Protein AF-A0A401TD55-F1 (afdb_monomer_lite)

InterPro domains:
  IPR039041 Nav/unc-53 family [PTHR12784] (1-123)
  IPR057568 CortBP2/NAV1-like, AAA+ ATPase lid domain [PF25408] (43-123)

Foldseek 3Di:
DDDPPPPPPPPPPDPPDDDDDDQCVDPPNLCVQLVLLVVVQVVVCVVVVHDDPLLVVLSVVLSVVLVVLLVLLVVQAPNVLRDHSVLVSPQDSDNVSNVVSVVCCCPPPSVVSSVVSNVVSVD

Structure (mmCIF, N/CA/C/O backbone):
data_AF-A0A401TD55-F1
#
_entry.id   AF-A0A401TD55-F1
#
loop_
_atom_site.group_PDB
_atom_site.id
_atom_site.type_symbol
_atom_site.label_atom_id
_atom_site.label_alt_id
_atom_site.label_comp_id
_atom_site.label_asym_id
_atom_site.label_entity_id
_atom_site.label_seq_id
_atom_site.pdbx_PDB_ins_code
_atom_site.Cartn_x
_atom_site.Cartn_y
_atom_site.Cartn_z
_atom_site.occupancy
_atom_site.B_iso_or_equiv
_atom_site.auth_seq_id
_atom_site.auth_comp_id
_atom_site.auth_asym_id
_atom_site.auth_atom_id
_atom_site.pdbx_PDB_model_num
ATOM 1 N N . MET A 1 1 ? 26.236 16.321 9.355 1.00 30.39 1 MET A N 1
ATOM 2 C CA . MET A 1 1 ? 25.741 15.004 8.910 1.00 30.39 1 MET A CA 1
ATOM 3 C C . MET A 1 1 ? 24.360 15.203 8.294 1.00 30.39 1 MET A C 1
ATOM 5 O O . MET A 1 1 ? 23.471 15.672 8.986 1.00 30.39 1 MET A O 1
ATOM 9 N N . ASN A 1 2 ? 24.257 14.926 6.992 1.00 34.53 2 ASN A N 1
ATOM 10 C CA . ASN A 1 2 ? 23.065 14.664 6.170 1.00 34.53 2 ASN A CA 1
ATOM 11 C C . ASN A 1 2 ? 21.941 15.714 6.086 1.00 34.53 2 ASN A C 1
ATOM 13 O O . ASN A 1 2 ? 20.885 15.569 6.690 1.00 34.53 2 ASN A O 1
ATOM 17 N N . GLN A 1 3 ? 22.106 16.666 5.165 1.00 34.28 3 GLN A N 1
ATOM 18 C CA . GLN A 1 3 ? 20.997 17.117 4.322 1.00 34.28 3 GLN A CA 1
ATOM 19 C C . GLN A 1 3 ? 21.281 16.653 2.890 1.00 34.28 3 GLN A C 1
ATOM 21 O O . GLN A 1 3 ? 21.876 17.373 2.096 1.00 34.28 3 GLN A O 1
ATOM 26 N N . ALA A 1 4 ? 20.876 15.426 2.563 1.00 39.19 4 ALA A N 1
ATOM 27 C CA . ALA A 1 4 ? 20.678 15.046 1.170 1.00 39.19 4 ALA A CA 1
ATOM 28 C C . ALA A 1 4 ? 19.344 15.663 0.726 1.00 39.19 4 ALA A C 1
ATOM 30 O O . ALA A 1 4 ? 18.318 14.990 0.661 1.00 39.19 4 ALA A O 1
ATOM 31 N N . VAL A 1 5 ? 19.345 16.982 0.517 1.00 46.31 5 VAL A N 1
ATOM 32 C CA . VAL A 1 5 ? 18.311 17.632 -0.287 1.00 46.31 5 VAL A CA 1
ATOM 33 C C . VAL A 1 5 ? 18.516 17.066 -1.680 1.00 46.31 5 VAL A C 1
ATOM 35 O O . VAL A 1 5 ? 19.568 17.284 -2.277 1.00 46.31 5 VAL A O 1
ATOM 38 N N . SER A 1 6 ? 17.562 16.268 -2.155 1.00 45.97 6 SER A N 1
ATOM 39 C CA . SER A 1 6 ? 17.513 15.808 -3.538 1.00 45.97 6 SER A CA 1
ATOM 40 C C . SER A 1 6 ? 17.649 17.038 -4.428 1.00 45.97 6 SER A C 1
ATOM 42 O O . SER A 1 6 ? 16.729 17.854 -4.503 1.00 45.97 6 SER A O 1
ATOM 44 N N . SER A 1 7 ? 18.825 17.215 -5.023 1.00 45.44 7 SER A N 1
ATOM 45 C CA . SER A 1 7 ? 19.118 18.310 -5.932 1.00 45.44 7 SER A CA 1
ATOM 46 C C . SER A 1 7 ? 18.198 18.154 -7.133 1.00 45.44 7 SER A C 1
ATOM 48 O O . SER A 1 7 ? 18.464 17.352 -8.027 1.00 45.44 7 SER A O 1
ATOM 50 N N . SER A 1 8 ? 17.085 18.887 -7.134 1.00 48.94 8 SER A N 1
ATOM 51 C CA . SER A 1 8 ? 16.341 19.173 -8.352 1.00 48.94 8 SER A CA 1
ATOM 52 C C . SER A 1 8 ? 17.356 19.711 -9.352 1.00 48.94 8 SER A C 1
ATOM 54 O O . SER A 1 8 ? 18.019 20.705 -9.050 1.00 48.94 8 SER A O 1
ATOM 56 N N . ALA A 1 9 ? 17.538 19.034 -10.489 1.00 52.09 9 ALA A N 1
ATOM 57 C CA . ALA A 1 9 ? 18.360 19.554 -11.572 1.00 52.09 9 ALA A CA 1
ATOM 58 C C . ALA A 1 9 ? 17.944 21.014 -11.802 1.00 52.09 9 ALA A C 1
ATOM 60 O O . ALA A 1 9 ? 16.756 21.279 -11.982 1.00 52.09 9 ALA A O 1
ATOM 61 N N . ASN A 1 10 ? 18.894 21.944 -11.660 1.00 49.72 10 ASN A N 1
ATOM 62 C CA . ASN A 1 10 ? 18.666 23.386 -11.721 1.00 49.72 10 ASN A CA 1
ATOM 63 C C . ASN A 1 10 ? 17.999 23.761 -13.052 1.00 49.72 10 ASN A C 1
ATOM 65 O O . ASN A 1 10 ? 18.665 24.035 -14.044 1.00 49.72 10 ASN A O 1
ATOM 69 N N . LEU A 1 11 ? 16.670 23.772 -13.062 1.00 55.31 11 LEU A N 1
ATOM 70 C CA . LEU A 1 11 ? 15.829 24.396 -14.073 1.00 55.31 11 LEU A CA 1
ATOM 71 C C . LEU A 1 11 ? 15.363 25.728 -13.479 1.00 55.31 11 LEU A C 1
ATOM 73 O O . LEU A 1 11 ? 14.184 25.920 -13.176 1.00 55.31 11 LEU A O 1
ATOM 77 N N . GLU A 1 12 ? 16.318 26.632 -13.244 1.00 52.22 12 GLU A N 1
ATOM 78 C CA . GLU A 1 12 ? 16.054 28.027 -12.878 1.00 52.22 12 GLU A CA 1
ATOM 79 C C . GLU A 1 12 ? 15.459 28.760 -14.090 1.00 52.22 12 GLU A C 1
ATOM 81 O O . GLU A 1 12 ? 16.130 29.519 -14.780 1.00 52.22 12 GLU A O 1
ATOM 86 N N . LEU A 1 13 ? 14.186 28.500 -14.390 1.00 58.22 13 LEU A N 1
ATOM 87 C CA . LEU A 1 13 ? 13.445 29.216 -15.435 1.00 58.22 13 LEU A CA 1
ATOM 88 C C . LEU A 1 13 ? 12.627 30.397 -14.884 1.00 58.22 13 LEU A C 1
ATOM 90 O O . LEU A 1 13 ? 12.091 31.174 -15.666 1.00 58.22 13 LEU A O 1
ATOM 94 N N . HIS A 1 14 ? 12.560 30.594 -13.560 1.00 60.28 14 HIS A N 1
ATOM 95 C CA . HIS A 1 14 ? 12.022 31.816 -12.949 1.00 60.28 14 HIS A CA 1
ATOM 96 C C . HIS A 1 14 ? 12.347 31.874 -11.448 1.00 60.28 14 HIS A C 1
ATOM 98 O O . HIS A 1 14 ? 12.176 30.879 -10.748 1.00 60.28 14 HIS A O 1
ATOM 104 N N . HIS A 1 15 ? 12.709 33.046 -10.912 1.00 65.12 15 HIS A N 1
ATOM 105 C CA . HIS A 1 15 ? 13.088 33.238 -9.493 1.00 65.12 15 HIS A CA 1
ATOM 106 C C . HIS A 1 15 ? 11.983 32.876 -8.471 1.00 65.12 15 HIS A C 1
ATOM 108 O O . HIS A 1 15 ? 12.249 32.761 -7.278 1.00 65.12 15 HIS A O 1
ATOM 114 N N . ASN A 1 16 ? 10.749 32.660 -8.945 1.00 78.19 16 ASN A N 1
ATOM 115 C CA . ASN A 1 16 ? 9.576 32.302 -8.141 1.00 78.19 16 ASN A CA 1
ATOM 116 C C . ASN A 1 16 ? 9.087 30.864 -8.368 1.00 78.19 16 ASN A C 1
ATOM 118 O O . ASN A 1 16 ? 8.058 30.482 -7.812 1.00 78.19 16 ASN A O 1
ATOM 122 N N . PHE A 1 17 ? 9.773 30.072 -9.194 1.00 75.31 17 PHE A N 1
ATOM 123 C CA . PHE A 1 17 ? 9.359 28.705 -9.485 1.00 75.31 17 PHE A CA 1
ATOM 124 C C . PHE A 1 17 ? 10.316 27.708 -8.835 1.00 75.31 17 PHE A C 1
ATOM 126 O O . PHE A 1 17 ? 11.522 27.752 -9.065 1.00 75.31 17 PHE A O 1
ATOM 133 N N . ARG A 1 18 ? 9.776 26.788 -8.027 1.00 78.31 18 ARG A N 1
ATOM 134 C CA . ARG A 1 18 ? 10.535 25.673 -7.449 1.00 78.31 18 ARG A CA 1
ATOM 135 C C . ARG A 1 18 ? 9.916 24.355 -7.881 1.00 78.31 18 ARG A C 1
ATOM 137 O O . ARG A 1 18 ? 8.759 24.080 -7.576 1.00 78.31 18 ARG A O 1
ATOM 144 N N . TRP A 1 19 ? 10.713 23.533 -8.549 1.00 77.62 19 TRP A N 1
ATOM 145 C CA . TRP A 1 19 ? 10.374 22.143 -8.815 1.00 77.62 19 TRP A CA 1
ATOM 146 C C . TRP A 1 19 ? 10.664 21.303 -7.574 1.00 77.62 19 TRP A C 1
ATOM 148 O O . TRP A 1 19 ? 11.764 21.355 -7.027 1.00 77.62 19 TRP A O 1
ATOM 158 N N . VAL A 1 20 ? 9.686 20.508 -7.145 1.00 80.31 20 VAL A N 1
ATOM 159 C CA . VAL A 1 20 ? 9.878 19.494 -6.105 1.00 80.31 20 VAL A CA 1
ATOM 160 C C . VAL A 1 20 ? 9.707 18.134 -6.759 1.00 80.31 20 VAL A C 1
ATOM 162 O O . VAL A 1 20 ? 8.611 17.779 -7.188 1.00 80.31 20 VAL A O 1
ATOM 165 N N . LEU A 1 21 ? 10.803 17.386 -6.860 1.00 80.12 21 LEU A N 1
ATOM 166 C CA . LEU A 1 21 ? 10.765 16.016 -7.350 1.00 80.12 21 LEU A CA 1
ATOM 167 C C . LEU A 1 21 ? 10.298 15.091 -6.221 1.00 80.12 21 LEU A C 1
ATOM 169 O O . LEU A 1 21 ? 10.947 14.991 -5.183 1.00 80.12 21 LEU A O 1
ATOM 173 N N . CYS A 1 22 ? 9.190 14.393 -6.447 1.00 81.12 22 CYS A N 1
ATOM 174 C CA . CYS A 1 22 ? 8.642 13.399 -5.530 1.00 81.12 22 CYS A CA 1
ATOM 175 C C . CYS A 1 22 ? 8.922 11.996 -6.079 1.00 81.12 22 CYS A C 1
ATOM 177 O O . CYS A 1 22 ? 8.029 11.359 -6.632 1.00 81.12 22 CYS A O 1
ATOM 179 N N . ALA A 1 23 ? 10.167 11.531 -5.971 1.00 78.25 23 ALA A N 1
ATOM 180 C CA . ALA A 1 23 ? 10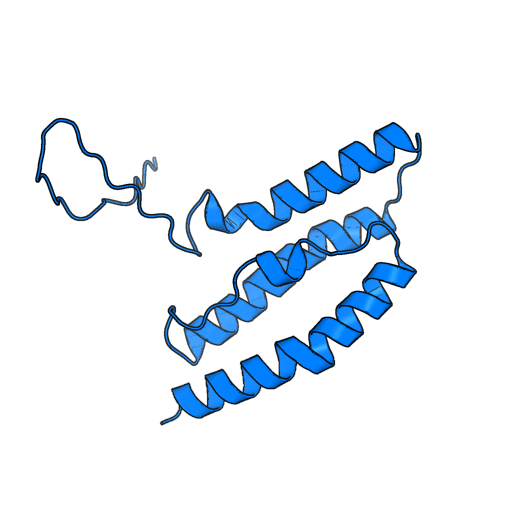.526 10.193 -6.428 1.00 78.25 23 ALA A CA 1
ATOM 181 C C . ALA A 1 23 ? 9.950 9.113 -5.495 1.00 78.25 23 ALA A C 1
ATOM 183 O O . ALA A 1 23 ? 9.866 9.300 -4.280 1.00 78.25 23 ALA A O 1
ATOM 184 N N . ASN A 1 24 ? 9.591 7.954 -6.052 1.00 75.06 24 ASN A N 1
ATOM 185 C CA . ASN A 1 24 ? 8.934 6.868 -5.308 1.00 75.06 24 ASN A CA 1
ATOM 186 C C . ASN A 1 24 ? 9.767 6.359 -4.116 1.00 75.06 24 ASN A C 1
ATOM 188 O O . ASN A 1 24 ? 9.218 5.968 -3.085 1.00 75.06 24 ASN A O 1
ATOM 192 N N . HIS A 1 25 ? 11.094 6.420 -4.233 1.00 75.94 25 HIS A N 1
ATOM 193 C CA . HIS A 1 25 ? 12.045 5.961 -3.223 1.00 75.94 25 HIS A CA 1
ATOM 194 C C . HIS A 1 25 ? 12.489 7.056 -2.236 1.00 75.94 25 HIS A C 1
ATOM 196 O O . HIS A 1 25 ? 13.284 6.769 -1.335 1.00 75.94 25 HIS A O 1
ATOM 202 N N . THR A 1 26 ? 11.994 8.292 -2.359 1.00 81.56 26 THR A N 1
ATOM 203 C CA . THR A 1 26 ? 12.335 9.394 -1.447 1.00 81.56 26 THR A CA 1
ATOM 204 C C . THR A 1 26 ? 11.162 9.755 -0.544 1.00 81.56 26 THR A C 1
ATOM 206 O O . THR A 1 26 ? 9.992 9.588 -0.894 1.00 81.56 26 THR A O 1
ATOM 209 N N . GLU A 1 27 ? 11.452 10.273 0.650 1.00 84.12 27 GLU A N 1
ATOM 210 C CA . GLU A 1 27 ? 10.415 10.953 1.425 1.00 84.12 27 GLU A CA 1
ATOM 211 C C . GLU A 1 27 ? 9.942 12.210 0.663 1.00 84.12 27 GLU A C 1
ATOM 213 O O . GLU A 1 27 ? 10.743 12.841 -0.028 1.00 84.12 27 GLU A O 1
ATOM 218 N N . PRO A 1 28 ? 8.650 12.573 0.750 1.00 83.56 28 PRO A N 1
ATOM 219 C CA . PRO A 1 28 ? 7.626 11.947 1.584 1.00 83.56 28 PRO A CA 1
ATOM 220 C C . PRO A 1 28 ? 6.956 10.709 0.956 1.00 83.56 28 PRO A C 1
ATOM 222 O O . PRO A 1 28 ? 6.180 10.040 1.636 1.00 83.56 28 PRO A O 1
ATOM 225 N N . VAL A 1 29 ? 7.205 10.397 -0.319 1.00 83.56 29 VAL A N 1
ATOM 226 C CA . VAL A 1 29 ? 6.460 9.357 -1.057 1.00 83.56 29 VAL A CA 1
ATOM 227 C C . VAL A 1 29 ? 6.691 7.970 -0.461 1.00 83.56 29 VAL A C 1
ATOM 229 O O . VAL A 1 29 ? 5.727 7.250 -0.191 1.00 83.56 29 VAL A O 1
ATOM 232 N N . LYS A 1 30 ? 7.946 7.631 -0.150 1.00 84.56 30 LYS A N 1
ATOM 233 C CA . LYS A 1 30 ? 8.331 6.325 0.408 1.00 84.56 30 LYS A CA 1
ATOM 234 C C . LYS A 1 30 ? 7.563 5.954 1.683 1.00 84.56 30 LYS A C 1
ATOM 236 O O . LYS A 1 30 ? 7.180 4.797 1.859 1.00 84.56 30 LYS A O 1
ATOM 241 N N . GLY A 1 31 ? 7.330 6.917 2.575 1.00 91.44 31 GLY A N 1
ATOM 242 C CA . GLY A 1 31 ? 6.621 6.709 3.839 1.00 91.44 31 GLY A CA 1
ATOM 243 C C . GLY A 1 31 ? 5.110 6.955 3.776 1.00 91.44 31 GLY A C 1
ATOM 244 O O . GLY A 1 31 ? 4.421 6.753 4.780 1.00 91.44 31 GLY A O 1
ATOM 245 N N . PHE A 1 32 ? 4.573 7.396 2.632 1.00 94.50 32 PHE A N 1
ATOM 246 C CA . PHE A 1 32 ? 3.178 7.825 2.507 1.00 94.50 32 PHE A CA 1
ATOM 247 C C . PHE A 1 32 ? 2.182 6.731 2.903 1.00 94.50 32 PHE A C 1
ATOM 249 O O . PHE A 1 32 ? 1.336 6.968 3.765 1.00 94.50 32 PHE A O 1
ATOM 256 N N . LEU A 1 33 ? 2.309 5.531 2.327 1.00 96.31 33 LEU A N 1
ATOM 257 C CA . LEU A 1 33 ? 1.362 4.435 2.555 1.00 96.31 33 LEU A CA 1
ATOM 258 C C . LEU A 1 33 ? 1.289 4.040 4.037 1.00 96.31 33 LEU A C 1
ATOM 260 O O . LEU A 1 33 ? 0.201 3.912 4.594 1.00 96.31 33 LEU A O 1
ATOM 264 N N . GLY A 1 34 ? 2.444 3.925 4.697 1.00 96.56 34 GLY A N 1
ATOM 265 C CA . GLY A 1 34 ? 2.505 3.610 6.124 1.00 96.56 34 GLY A CA 1
ATOM 266 C C . GLY A 1 34 ? 1.874 4.693 6.997 1.00 96.56 34 GLY A C 1
ATOM 267 O O . GLY A 1 34 ? 1.116 4.376 7.912 1.00 96.56 34 GLY A O 1
ATOM 268 N N . ARG A 1 35 ? 2.128 5.978 6.706 1.00 97.12 35 ARG A N 1
ATOM 269 C CA . ARG A 1 35 ? 1.494 7.087 7.442 1.00 97.12 35 ARG A CA 1
ATOM 270 C C . ARG A 1 35 ? -0.017 7.119 7.234 1.00 97.12 35 ARG A C 1
ATOM 272 O O . ARG A 1 35 ? -0.747 7.308 8.202 1.00 97.12 35 ARG A O 1
ATOM 279 N N . TYR A 1 36 ? -0.477 6.910 6.001 1.00 97.75 36 TYR A N 1
ATOM 280 C CA . TYR A 1 36 ? -1.899 6.884 5.672 1.00 97.75 36 TYR A CA 1
ATOM 281 C C . TYR A 1 36 ? -2.630 5.766 6.426 1.00 97.75 36 TYR A C 1
ATOM 283 O O . TYR A 1 36 ? -3.598 6.036 7.133 1.00 97.75 36 TYR A O 1
ATOM 291 N N . LEU A 1 37 ? -2.140 4.526 6.333 1.00 98.06 37 LEU A N 1
ATOM 292 C CA . LEU A 1 37 ? -2.798 3.376 6.954 1.00 98.06 37 LEU A CA 1
ATOM 293 C C . LEU A 1 37 ? -2.770 3.444 8.487 1.00 98.06 37 LEU A C 1
ATOM 295 O O . LEU A 1 37 ? -3.781 3.156 9.123 1.00 98.06 37 LEU A O 1
ATOM 299 N N . ARG A 1 38 ? -1.659 3.894 9.089 1.00 97.38 38 ARG A N 1
ATOM 300 C CA . ARG A 1 38 ? -1.584 4.108 10.545 1.00 97.38 38 ARG A CA 1
ATOM 301 C C . ARG A 1 38 ? -2.537 5.194 11.020 1.00 97.38 38 ARG A C 1
ATOM 303 O O . ARG A 1 38 ? -3.199 5.002 12.031 1.00 97.38 38 ARG A O 1
ATOM 310 N N . ARG A 1 39 ? -2.638 6.311 10.292 1.00 97.81 39 ARG A N 1
ATOM 311 C CA . ARG A 1 39 ? -3.612 7.364 10.605 1.00 97.81 39 ARG A CA 1
ATOM 312 C C . ARG A 1 39 ? -5.040 6.813 10.566 1.00 97.81 39 ARG A C 1
ATOM 314 O O . ARG A 1 39 ? -5.769 6.991 11.532 1.00 97.81 39 ARG A O 1
ATOM 321 N N . LYS A 1 40 ? -5.393 6.090 9.498 1.00 97.12 40 LYS A N 1
ATOM 322 C CA . LYS A 1 40 ? -6.714 5.467 9.320 1.00 97.12 40 LYS A CA 1
ATOM 323 C C . LYS A 1 40 ? -7.046 4.485 10.455 1.00 97.12 40 LYS A C 1
ATOM 325 O O . LYS A 1 40 ? -8.172 4.470 10.947 1.00 97.12 40 LYS A O 1
ATOM 330 N N . LEU A 1 41 ? -6.061 3.685 10.884 1.00 97.25 41 LEU A N 1
ATOM 331 C CA . LEU A 1 41 ? -6.189 2.784 12.033 1.00 97.25 41 LEU A CA 1
ATOM 332 C C . LEU A 1 41 ? -6.475 3.571 13.316 1.00 97.25 41 LEU A C 1
ATOM 334 O O . LEU A 1 41 ? -7.471 3.291 13.970 1.00 97.25 41 LEU A O 1
ATOM 338 N N . ILE A 1 42 ? -5.653 4.575 13.637 1.00 96.75 42 ILE A N 1
ATOM 339 C CA . ILE A 1 42 ? -5.801 5.388 14.855 1.00 96.75 42 ILE A CA 1
ATOM 340 C C . ILE A 1 42 ? -7.174 6.068 14.905 1.00 96.75 42 ILE A C 1
ATOM 342 O O . ILE A 1 42 ? -7.838 6.002 15.935 1.00 96.75 42 ILE A O 1
ATOM 346 N N . GLU A 1 43 ? -7.614 6.684 13.804 1.00 96.62 43 GLU A N 1
ATOM 347 C CA . GLU A 1 43 ? -8.940 7.315 13.706 1.00 96.62 43 GLU A CA 1
ATOM 348 C C . GLU A 1 43 ? -10.051 6.298 14.030 1.00 96.62 43 GLU A C 1
ATOM 350 O O . GLU A 1 43 ? -10.926 6.562 14.848 1.00 96.62 43 GLU A O 1
ATOM 355 N N . THR A 1 44 ? -9.949 5.079 13.497 1.00 95.00 44 THR A N 1
ATOM 356 C CA . THR A 1 44 ? -10.945 4.022 13.734 1.00 95.00 44 THR A CA 1
ATOM 357 C C . THR A 1 44 ? -10.895 3.443 15.148 1.00 95.00 44 THR A C 1
ATOM 359 O O . THR A 1 44 ? -11.937 3.111 15.712 1.00 95.00 44 THR A O 1
ATOM 362 N N . GLU A 1 45 ? -9.707 3.294 15.735 1.00 95.31 45 GLU A N 1
ATOM 363 C CA . GLU A 1 45 ? -9.554 2.823 17.117 1.00 95.31 45 GLU A CA 1
ATOM 364 C C . GLU A 1 45 ? -10.127 3.829 18.121 1.00 95.31 45 GLU A C 1
ATOM 366 O O . GLU A 1 45 ? -10.717 3.418 19.121 1.00 95.31 45 GLU A O 1
ATOM 371 N N . ILE A 1 46 ? -9.988 5.131 17.840 1.00 96.06 46 ILE A N 1
ATOM 372 C CA . ILE A 1 46 ? -10.609 6.207 18.623 1.00 96.06 46 ILE A CA 1
ATOM 373 C C . ILE A 1 46 ? -12.132 6.125 18.504 1.00 96.06 46 ILE A C 1
ATOM 375 O O . ILE A 1 46 ? -12.810 6.058 19.528 1.00 96.06 46 ILE A O 1
ATOM 379 N N . ASP A 1 47 ? -12.662 6.052 17.281 1.00 95.50 47 ASP A N 1
ATOM 380 C CA . ASP A 1 47 ? -14.110 6.014 17.036 1.00 95.50 47 ASP A CA 1
ATOM 381 C C . ASP A 1 47 ? -14.783 4.783 17.664 1.00 95.50 47 ASP A C 1
ATOM 383 O O . ASP A 1 47 ? -15.900 4.863 18.176 1.00 95.50 47 ASP A O 1
ATOM 387 N N . ARG A 1 48 ? -14.104 3.629 17.644 1.00 93.38 48 ARG A N 1
ATOM 388 C CA . ARG A 1 48 ? -14.614 2.370 18.215 1.00 93.38 48 ARG A CA 1
ATOM 389 C C . ARG A 1 48 ? -14.258 2.180 19.689 1.00 93.38 48 ARG A C 1
ATOM 391 O O . ARG A 1 48 ? -14.747 1.231 20.297 1.00 93.38 48 ARG A O 1
ATOM 398 N N . ASN A 1 49 ? -13.396 3.030 20.251 1.00 94.44 49 ASN A N 1
ATOM 399 C CA . ASN A 1 49 ? -12.789 2.875 21.576 1.00 94.44 49 ASN A CA 1
ATOM 400 C C . ASN A 1 49 ? -12.211 1.462 21.820 1.00 94.44 49 ASN A C 1
ATOM 402 O O . ASN A 1 49 ? -12.351 0.874 22.894 1.00 94.44 49 ASN A O 1
ATOM 406 N N . MET A 1 50 ? -11.590 0.886 20.791 1.00 91.69 50 MET A N 1
ATOM 407 C CA . MET A 1 50 ? -11.061 -0.476 20.804 1.00 91.69 50 MET A CA 1
ATOM 408 C C . MET A 1 50 ? -9.759 -0.529 20.020 1.00 91.69 50 MET A C 1
ATOM 410 O O . MET A 1 50 ? -9.673 0.012 18.922 1.00 91.69 50 MET A O 1
ATOM 414 N N . ARG A 1 51 ? -8.766 -1.236 20.563 1.00 91.88 51 ARG A N 1
ATOM 415 C CA . ARG A 1 51 ? -7.498 -1.504 19.877 1.00 91.88 51 ARG A CA 1
ATOM 416 C C . ARG A 1 51 ? -7.454 -2.924 19.350 1.00 91.88 51 ARG A C 1
ATOM 418 O O . ARG A 1 51 ? -7.931 -3.841 20.018 1.00 91.88 51 ARG A O 1
ATOM 425 N N . ASN A 1 52 ? -6.831 -3.111 18.190 1.00 92.69 52 ASN A N 1
ATOM 426 C CA . ASN A 1 52 ? -6.637 -4.436 17.604 1.00 92.69 52 ASN A CA 1
ATOM 427 C C . ASN A 1 52 ? -5.172 -4.631 17.188 1.00 92.69 52 ASN A C 1
ATOM 429 O O . ASN A 1 52 ? -4.704 -4.097 16.182 1.00 92.69 52 ASN A O 1
ATOM 433 N N . SER A 1 53 ? -4.441 -5.422 17.976 1.00 94.44 53 SER A N 1
ATOM 434 C CA . SER A 1 53 ? -3.017 -5.686 17.757 1.00 94.44 53 SER A CA 1
ATOM 435 C C . SER A 1 53 ? -2.741 -6.509 16.497 1.00 94.44 53 SER A C 1
ATOM 437 O O . SER A 1 53 ? -1.683 -6.344 15.891 1.00 94.44 53 SER A O 1
ATOM 439 N N . ASP A 1 54 ? -3.672 -7.361 16.067 1.00 95.62 54 ASP A N 1
ATOM 440 C CA . ASP A 1 54 ? -3.528 -8.117 14.822 1.00 95.62 54 ASP A CA 1
ATOM 441 C C . ASP A 1 54 ? -3.737 -7.221 13.604 1.00 95.62 54 ASP A C 1
ATOM 443 O O . ASP A 1 54 ? -2.977 -7.302 12.638 1.00 95.62 54 ASP A O 1
ATOM 447 N N . LEU A 1 55 ? -4.679 -6.280 13.687 1.00 95.69 55 LEU A N 1
ATOM 448 C CA . LEU A 1 55 ? -4.848 -5.267 12.651 1.00 95.69 55 LEU A CA 1
ATOM 449 C C . LEU A 1 55 ? -3.613 -4.361 12.544 1.00 95.69 55 LEU A C 1
ATOM 451 O O . LEU A 1 55 ? -3.174 -4.064 11.436 1.00 95.69 55 LEU A O 1
ATOM 455 N N . LEU A 1 56 ? -2.985 -3.992 13.667 1.00 96.44 56 LEU A N 1
ATOM 456 C CA . LEU A 1 56 ? -1.721 -3.247 13.653 1.00 96.44 56 LEU A CA 1
ATOM 457 C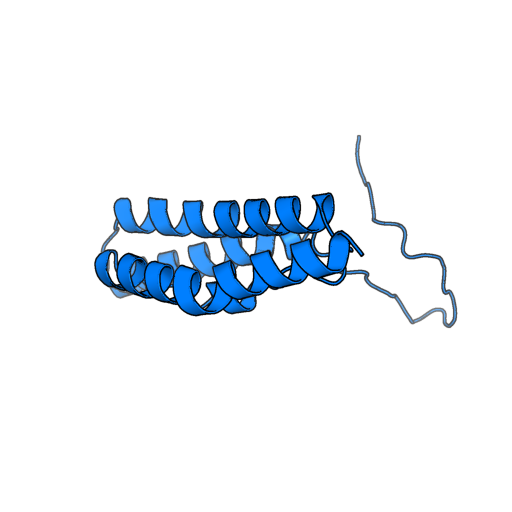 C . LEU A 1 56 ? -0.616 -3.998 12.891 1.00 96.44 56 LEU A C 1
ATOM 459 O O . LEU A 1 56 ? 0.079 -3.391 12.075 1.00 96.44 56 LEU A O 1
ATOM 463 N N . LYS A 1 57 ? -0.483 -5.319 13.091 1.00 97.69 57 LYS A N 1
ATOM 464 C CA . LYS A 1 57 ? 0.490 -6.140 12.344 1.00 97.69 57 LYS A CA 1
ATOM 465 C C . LYS A 1 57 ? 0.227 -6.095 10.839 1.00 97.69 57 LYS A C 1
ATOM 467 O O . LYS A 1 57 ? 1.177 -5.958 10.072 1.00 97.69 57 LYS A O 1
ATOM 472 N N . ILE A 1 58 ? -1.038 -6.185 10.419 1.00 97.75 58 ILE A N 1
ATOM 473 C CA . ILE A 1 58 ? -1.432 -6.084 9.004 1.00 97.75 58 ILE A CA 1
ATOM 474 C C . ILE A 1 58 ? -1.058 -4.705 8.453 1.00 97.75 58 ILE A C 1
ATOM 476 O O . ILE A 1 58 ? -0.386 -4.606 7.427 1.00 97.75 58 ILE A O 1
ATOM 480 N N . ILE A 1 59 ? -1.426 -3.639 9.164 1.00 97.50 59 ILE A N 1
ATOM 481 C CA . ILE A 1 59 ? -1.174 -2.251 8.760 1.00 97.50 59 ILE A CA 1
ATOM 482 C C . ILE A 1 59 ? 0.326 -1.942 8.658 1.00 97.50 59 ILE A C 1
ATOM 484 O O . ILE A 1 59 ? 0.740 -1.218 7.753 1.00 97.50 59 ILE A O 1
ATOM 488 N N . ASP A 1 60 ? 1.154 -2.522 9.524 1.00 97.06 60 ASP A N 1
ATOM 489 C CA . ASP A 1 60 ? 2.613 -2.401 9.445 1.00 97.06 60 ASP A CA 1
ATOM 490 C C . ASP A 1 60 ? 3.244 -3.290 8.362 1.00 97.06 60 ASP A C 1
ATOM 492 O O . ASP A 1 60 ? 4.355 -3.011 7.896 1.00 97.06 60 ASP A O 1
ATOM 496 N N . TRP A 1 61 ? 2.569 -4.369 7.969 1.00 97.94 61 TRP A N 1
ATOM 497 C CA . TRP A 1 61 ? 3.040 -5.301 6.950 1.00 97.94 61 TRP A CA 1
ATOM 498 C C . TRP A 1 61 ? 2.765 -4.802 5.528 1.00 97.94 61 TRP A C 1
ATOM 500 O O . TRP A 1 61 ? 3.657 -4.875 4.683 1.00 97.94 61 TRP A O 1
ATOM 510 N N . ILE A 1 62 ? 1.590 -4.219 5.268 1.00 98.00 62 ILE A N 1
ATOM 511 C CA . ILE A 1 62 ? 1.184 -3.755 3.929 1.00 98.00 62 ILE A CA 1
ATOM 512 C C . ILE A 1 62 ? 2.222 -2.828 3.257 1.00 98.00 62 ILE A C 1
ATOM 514 O O . ILE A 1 62 ? 2.603 -3.100 2.115 1.00 98.00 62 ILE A O 1
ATOM 518 N N . PRO A 1 63 ? 2.766 -1.787 3.923 1.00 96.38 63 PRO A N 1
ATOM 519 C CA . PRO A 1 63 ? 3.796 -0.942 3.325 1.00 96.38 63 PRO A CA 1
ATOM 520 C C . PRO A 1 63 ? 5.084 -1.696 2.981 1.00 96.38 63 PRO A C 1
ATOM 522 O O . PRO A 1 63 ? 5.744 -1.346 2.006 1.00 96.38 63 PRO A O 1
ATOM 525 N N . LYS A 1 64 ? 5.442 -2.730 3.755 1.00 96.69 64 LYS A N 1
ATOM 526 C CA . LYS A 1 64 ? 6.646 -3.539 3.511 1.00 96.69 64 LYS A CA 1
ATOM 527 C C . LYS A 1 64 ? 6.482 -4.402 2.267 1.00 96.69 64 LYS A C 1
ATOM 529 O O . LYS A 1 64 ? 7.412 -4.488 1.475 1.00 96.69 64 LYS A O 1
ATOM 534 N N . VAL A 1 65 ? 5.304 -4.998 2.073 1.00 97.06 65 VAL A N 1
ATOM 535 C CA . VAL A 1 65 ? 4.981 -5.754 0.852 1.00 97.06 65 VAL A CA 1
ATOM 536 C C . VAL A 1 65 ? 5.060 -4.848 -0.361 1.00 97.06 65 VAL A C 1
ATOM 538 O O . VAL A 1 65 ? 5.756 -5.171 -1.315 1.00 97.06 65 VAL A O 1
ATOM 541 N N . TRP A 1 66 ? 4.402 -3.691 -0.299 1.00 95.69 66 TRP A N 1
ATOM 542 C CA . TRP A 1 66 ? 4.436 -2.709 -1.378 1.00 95.69 66 TRP A CA 1
ATOM 543 C C . TRP A 1 66 ? 5.873 -2.300 -1.742 1.00 95.69 66 TRP A C 1
ATOM 545 O O . TRP A 1 66 ? 6.241 -2.313 -2.914 1.00 95.69 66 TRP A O 1
ATOM 555 N N . GLN A 1 67 ? 6.713 -2.019 -0.741 1.00 93.31 67 GLN A N 1
ATOM 556 C CA . GLN A 1 67 ? 8.131 -1.713 -0.955 1.00 93.31 67 GLN A CA 1
ATOM 557 C C . GLN A 1 67 ? 8.909 -2.892 -1.548 1.00 93.31 67 GLN A C 1
ATOM 559 O O . GLN A 1 67 ? 9.743 -2.685 -2.423 1.00 93.31 67 GLN A O 1
ATOM 564 N N . HIS A 1 68 ? 8.643 -4.119 -1.098 1.00 94.56 68 HIS A N 1
ATOM 565 C CA . HIS A 1 68 ? 9.308 -5.310 -1.619 1.00 94.56 68 HIS A CA 1
ATOM 566 C C . HIS A 1 68 ? 8.954 -5.567 -3.089 1.00 94.56 68 HIS A C 1
ATOM 568 O O . HIS A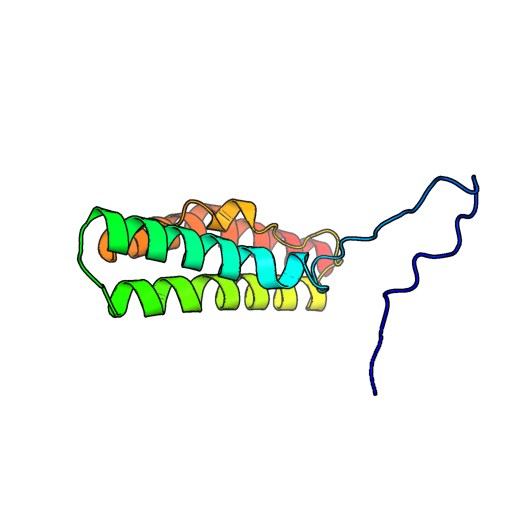 1 68 ? 9.838 -5.857 -3.888 1.00 94.56 68 HIS A O 1
ATOM 574 N N . LEU A 1 69 ? 7.683 -5.390 -3.458 1.00 94.88 69 LEU A N 1
ATOM 575 C CA . LEU A 1 69 ? 7.224 -5.500 -4.843 1.00 94.88 69 LEU A CA 1
ATOM 576 C C . LEU A 1 69 ? 7.874 -4.453 -5.747 1.00 94.88 69 LEU A C 1
ATOM 578 O O . LEU A 1 69 ? 8.348 -4.790 -6.828 1.00 94.88 69 LEU A O 1
ATOM 582 N N . ASN A 1 70 ? 7.948 -3.202 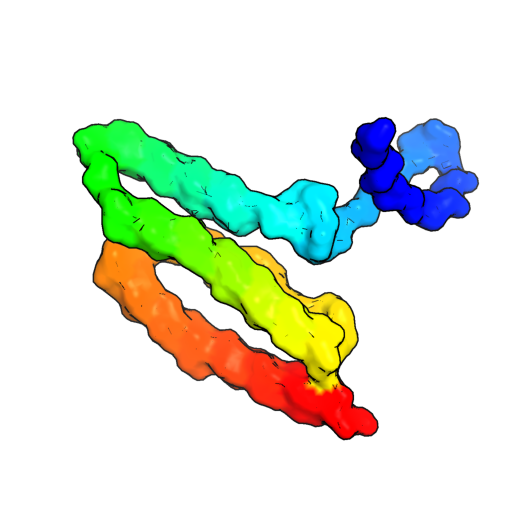-5.292 1.00 92.56 70 ASN A N 1
ATOM 583 C CA . ASN A 1 70 ? 8.612 -2.153 -6.062 1.00 92.56 70 ASN A CA 1
ATOM 584 C C . ASN A 1 70 ? 10.119 -2.391 -6.181 1.00 92.56 70 ASN A C 1
ATOM 586 O O . ASN A 1 70 ? 10.653 -2.235 -7.270 1.00 92.56 70 ASN A O 1
ATOM 590 N N . GLY A 1 71 ? 10.788 -2.856 -5.122 1.00 91.56 71 GLY A N 1
ATOM 591 C CA . GLY A 1 71 ? 12.202 -3.231 -5.208 1.00 91.56 71 GLY A CA 1
ATOM 592 C C . GLY A 1 71 ? 12.450 -4.394 -6.176 1.00 91.56 71 GLY A C 1
ATOM 593 O O . GLY A 1 71 ? 13.439 -4.395 -6.907 1.00 91.56 71 GLY A O 1
ATOM 594 N N . PHE A 1 72 ? 11.536 -5.369 -6.228 1.00 92.56 72 PHE A N 1
ATOM 595 C CA . PHE A 1 72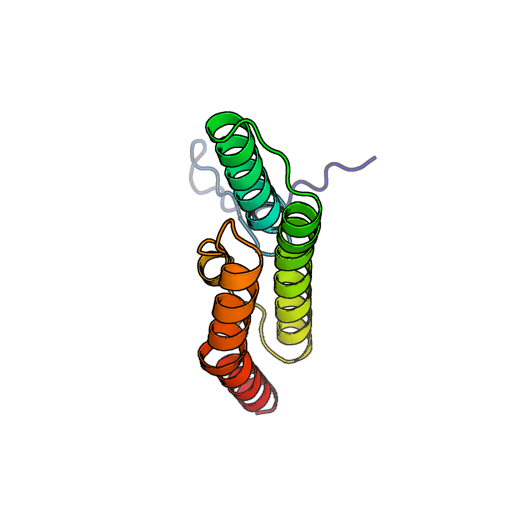 ? 11.585 -6.446 -7.217 1.00 92.56 72 PHE A CA 1
ATOM 596 C C . PHE A 1 72 ? 11.462 -5.910 -8.651 1.00 92.56 72 PHE A C 1
ATOM 598 O O . PHE A 1 72 ? 12.286 -6.266 -9.493 1.00 92.56 72 PHE A O 1
ATOM 605 N N . LEU A 1 73 ? 10.486 -5.034 -8.913 1.00 92.12 73 LEU A N 1
ATOM 606 C CA . LEU A 1 73 ? 10.269 -4.414 -10.225 1.00 92.12 73 LEU A CA 1
ATOM 607 C C . LEU A 1 73 ? 11.460 -3.558 -10.664 1.00 92.12 73 LEU A C 1
ATOM 609 O O . LEU A 1 73 ? 11.933 -3.712 -11.778 1.00 92.12 73 LEU A O 1
ATOM 613 N N . GLU A 1 74 ? 12.004 -2.730 -9.774 1.00 89.56 74 GLU A N 1
ATOM 614 C CA . GLU A 1 74 ? 13.193 -1.908 -10.049 1.00 89.56 74 GLU A CA 1
ATOM 615 C C . GLU A 1 74 ? 14.442 -2.750 -10.362 1.00 89.56 74 GLU A C 1
ATOM 617 O O . GLU A 1 74 ? 15.354 -2.279 -11.035 1.00 89.56 74 GLU A O 1
ATOM 622 N N . THR A 1 75 ? 14.502 -3.994 -9.875 1.00 88.94 75 THR A N 1
ATOM 623 C CA . THR A 1 75 ? 15.625 -4.907 -10.145 1.00 88.94 75 THR A CA 1
ATOM 624 C C . THR A 1 75 ? 15.515 -5.580 -11.516 1.00 88.94 75 THR A C 1
ATOM 626 O O . THR A 1 75 ? 16.538 -5.914 -12.109 1.00 88.94 75 THR A O 1
ATOM 629 N N . HIS A 1 76 ? 14.296 -5.801 -12.016 1.00 85.44 76 HIS A N 1
ATOM 630 C CA . HIS A 1 76 ? 14.042 -6.603 -13.223 1.00 85.44 76 HIS A CA 1
ATOM 631 C C . HIS A 1 76 ? 13.459 -5.794 -14.395 1.00 85.44 76 HIS A C 1
ATOM 633 O O . HIS A 1 76 ? 13.315 -6.334 -15.489 1.00 85.44 76 HIS A O 1
ATOM 639 N N . SER A 1 77 ? 13.124 -4.519 -14.182 1.00 84.50 77 SER A N 1
ATOM 640 C CA . SER A 1 77 ? 12.446 -3.627 -15.132 1.00 84.50 77 SER A CA 1
ATOM 641 C C . SER A 1 77 ? 12.801 -2.149 -14.852 1.00 84.50 77 SER A C 1
ATOM 643 O O . SER A 1 77 ? 13.515 -1.837 -13.899 1.00 84.50 77 SER A O 1
ATOM 645 N N . SER A 1 78 ? 12.303 -1.207 -15.670 1.00 75.62 78 SER A N 1
ATOM 646 C CA . SER A 1 78 ? 12.478 0.245 -15.434 1.00 75.62 78 SER A CA 1
ATOM 647 C C . SER A 1 78 ? 11.782 0.723 -14.146 1.00 75.62 78 SER A C 1
ATOM 649 O O . SER A 1 78 ? 10.738 0.205 -13.755 1.00 75.62 78 SER A O 1
ATOM 651 N N . SER A 1 79 ? 12.275 1.798 -13.520 1.00 74.62 79 SER A N 1
ATOM 652 C CA . SER A 1 79 ? 11.589 2.457 -12.391 1.00 74.62 79 SER A CA 1
ATOM 653 C C . SER A 1 79 ? 10.190 2.993 -12.739 1.00 74.62 79 SER A C 1
ATOM 655 O O . SER A 1 79 ? 9.366 3.206 -11.843 1.00 74.62 79 SER A O 1
ATOM 657 N N . ASP A 1 80 ? 9.906 3.186 -14.030 1.00 80.06 80 ASP A N 1
ATOM 658 C CA . ASP A 1 80 ? 8.619 3.687 -14.529 1.00 80.06 80 ASP A CA 1
ATOM 659 C C . ASP A 1 80 ? 7.476 2.666 -14.400 1.00 80.06 80 ASP A C 1
ATOM 661 O O . ASP A 1 80 ? 6.308 3.048 -14.463 1.00 80.06 80 ASP A O 1
ATOM 665 N N . VAL A 1 81 ? 7.792 1.383 -14.164 1.00 86.88 81 VAL A N 1
ATOM 666 C CA . VAL A 1 81 ? 6.797 0.311 -13.963 1.00 86.88 81 VAL A CA 1
ATOM 667 C C . VAL A 1 81 ? 6.529 0.008 -12.486 1.00 86.88 81 VAL A C 1
ATOM 669 O O . VAL A 1 81 ? 5.977 -1.029 -12.133 1.00 86.88 81 VAL A O 1
ATOM 672 N N . THR A 1 82 ? 6.937 0.888 -11.574 1.00 90.12 82 THR A N 1
ATOM 673 C CA . THR A 1 82 ? 6.654 0.691 -10.147 1.00 90.12 82 THR A CA 1
ATOM 674 C C . THR A 1 82 ? 5.167 0.857 -9.833 1.00 90.12 82 THR A C 1
ATOM 676 O O . THR A 1 82 ? 4.435 1.646 -10.434 1.00 90.12 82 THR A O 1
ATOM 679 N N . ILE A 1 83 ? 4.699 0.119 -8.830 1.00 92.00 83 ILE A N 1
ATOM 680 C CA . ILE A 1 83 ? 3.310 0.149 -8.387 1.00 92.00 83 ILE A CA 1
ATOM 681 C C . ILE A 1 83 ? 3.113 1.339 -7.447 1.00 92.00 83 ILE A C 1
ATOM 683 O O . ILE A 1 83 ? 3.783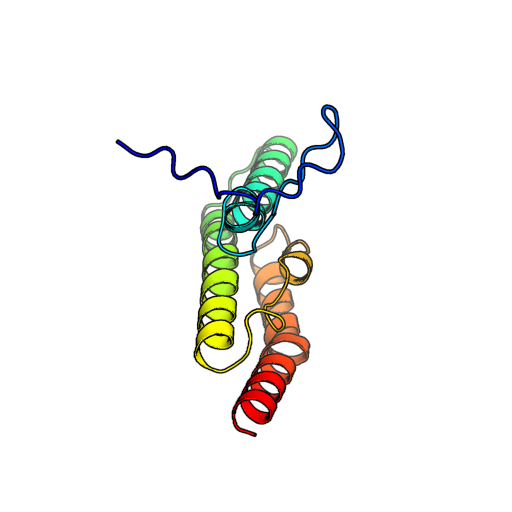 1.471 -6.419 1.00 92.00 83 ILE A O 1
ATOM 687 N N . GLY A 1 84 ? 2.142 2.197 -7.755 1.00 90.25 84 GLY A N 1
ATOM 688 C CA . GLY A 1 84 ? 1.747 3.293 -6.871 1.00 90.25 84 GLY A CA 1
ATOM 689 C C . GLY A 1 84 ? 1.010 2.808 -5.608 1.00 90.25 84 GLY A C 1
ATOM 690 O O . GLY A 1 84 ? 0.320 1.787 -5.636 1.00 90.25 84 GLY A O 1
ATOM 691 N N . PRO A 1 85 ? 1.046 3.570 -4.497 1.00 92.81 85 PRO A N 1
ATOM 692 C CA . PRO A 1 85 ? 0.430 3.161 -3.230 1.00 92.81 85 PRO A CA 1
ATOM 693 C C . PRO A 1 85 ? -1.102 3.079 -3.293 1.00 92.81 85 PRO A C 1
ATOM 695 O O . PRO A 1 85 ? -1.718 2.500 -2.401 1.00 92.81 85 PRO A O 1
ATOM 698 N N . ARG A 1 86 ? -1.725 3.641 -4.342 1.00 93.50 86 ARG A N 1
ATOM 699 C CA . ARG A 1 86 ? -3.181 3.703 -4.537 1.00 93.50 86 ARG A CA 1
ATOM 700 C C . ARG A 1 86 ? -3.859 2.342 -4.387 1.00 93.50 86 ARG A C 1
ATOM 702 O O . ARG A 1 86 ? -4.914 2.287 -3.764 1.00 93.50 86 ARG A O 1
ATOM 709 N N . LEU A 1 87 ? -3.249 1.273 -4.904 1.00 94.38 87 LEU A N 1
ATOM 710 C CA . LEU A 1 87 ? -3.804 -0.083 -4.810 1.00 94.38 87 LEU A CA 1
ATOM 711 C C . LEU A 1 87 ? -3.962 -0.563 -3.363 1.00 94.38 87 LEU A C 1
ATOM 713 O O . LEU A 1 87 ? -4.837 -1.371 -3.088 1.00 94.38 87 LEU A O 1
ATOM 717 N N . PHE A 1 88 ? -3.154 -0.043 -2.437 1.00 97.12 88 PHE A N 1
ATOM 718 C CA . PHE A 1 88 ? -3.114 -0.480 -1.043 1.00 97.12 88 PHE A CA 1
ATOM 719 C C . PHE A 1 88 ? -3.920 0.422 -0.094 1.00 97.12 88 PHE A C 1
ATOM 721 O O . PHE A 1 88 ? -4.179 0.035 1.045 1.00 97.12 88 PHE A O 1
ATOM 728 N N . LEU A 1 89 ? -4.356 1.613 -0.532 1.00 96.62 89 LEU A N 1
ATOM 729 C CA . LEU A 1 89 ? -5.102 2.560 0.320 1.00 96.62 89 LEU A CA 1
ATOM 730 C C . LEU A 1 89 ? -6.479 2.026 0.744 1.00 96.62 89 LEU A C 1
ATOM 732 O O . LEU A 1 89 ? -7.006 2.404 1.795 1.00 96.62 89 LEU A O 1
ATOM 736 N N . SER A 1 90 ? -7.056 1.125 -0.052 1.00 95.75 90 SER A N 1
ATOM 737 C CA . SER A 1 90 ? -8.348 0.499 0.228 1.00 95.75 90 SER A CA 1
ATOM 738 C C . SER A 1 90 ? -8.277 -0.639 1.248 1.00 95.75 90 SER A C 1
ATOM 740 O O . SER A 1 90 ? -9.311 -1.256 1.485 1.00 95.75 90 SER A O 1
ATOM 742 N N . CYS A 1 91 ? -7.110 -0.918 1.852 1.00 97.69 91 CYS A N 1
ATOM 743 C CA . CYS A 1 91 ? -6.972 -1.959 2.873 1.00 97.69 91 CYS A CA 1
ATOM 744 C C . CYS A 1 91 ? -8.091 -1.828 3.932 1.00 97.69 91 CYS A C 1
ATOM 746 O O . CYS A 1 91 ? -8.247 -0.743 4.529 1.00 97.69 91 CYS A O 1
ATOM 748 N N . PRO A 1 92 ? -8.892 -2.890 4.144 1.00 97.25 92 PRO A N 1
ATOM 749 C CA . PRO A 1 92 ? -9.922 -2.928 5.176 1.00 97.25 92 PRO A CA 1
ATOM 750 C C . PRO A 1 92 ? -9.351 -2.722 6.585 1.00 97.25 92 PRO A C 1
ATOM 752 O O . PRO A 1 92 ? -8.183 -2.997 6.846 1.00 97.25 92 PRO A O 1
ATOM 755 N N . LEU A 1 93 ? -10.190 -2.240 7.507 1.00 95.06 93 LEU A N 1
ATOM 756 C CA . LEU A 1 93 ? -9.872 -2.143 8.940 1.00 95.06 93 LEU A CA 1
ATOM 757 C C . LEU A 1 93 ? -10.572 -3.251 9.725 1.00 95.06 93 LEU A C 1
ATOM 759 O O . LEU A 1 93 ? -11.333 -3.023 10.668 1.00 95.06 93 LEU A O 1
ATOM 763 N N . ASP A 1 94 ? -10.328 -4.456 9.237 1.00 94.06 94 ASP A N 1
ATOM 764 C CA . ASP A 1 94 ? -10.820 -5.726 9.735 1.00 94.06 94 ASP A CA 1
ATOM 765 C C . ASP A 1 94 ? -9.834 -6.815 9.291 1.00 94.06 94 ASP A C 1
ATOM 767 O O . ASP A 1 94 ? -9.256 -6.722 8.203 1.00 94.06 94 ASP A O 1
ATOM 771 N N . VAL A 1 95 ? -9.609 -7.818 10.135 1.00 96.00 95 VAL A N 1
ATOM 772 C CA . VAL A 1 95 ? -8.599 -8.857 9.894 1.00 96.00 95 VAL A CA 1
ATOM 773 C C . VAL A 1 95 ? -9.029 -9.768 8.742 1.00 96.00 95 VAL A C 1
ATOM 775 O O . VAL A 1 95 ? -8.253 -9.974 7.805 1.00 96.00 95 VAL A O 1
ATOM 778 N N . ASP A 1 96 ? -10.268 -10.259 8.769 1.00 97.06 96 ASP A N 1
ATOM 779 C CA . ASP A 1 96 ? -10.773 -11.206 7.770 1.00 97.06 96 ASP A CA 1
ATOM 780 C C . ASP A 1 96 ? -10.948 -10.533 6.406 1.00 97.06 96 ASP A C 1
ATOM 782 O O . ASP A 1 96 ? -10.469 -11.030 5.382 1.00 97.06 96 ASP A O 1
ATOM 786 N N . GLY A 1 97 ? -11.533 -9.339 6.400 1.00 97.94 97 GLY A N 1
ATOM 787 C CA . GLY A 1 97 ? -11.682 -8.495 5.227 1.00 97.94 97 GLY A CA 1
ATOM 788 C C . GLY A 1 97 ? -10.337 -8.152 4.598 1.00 97.94 97 GLY A C 1
ATOM 789 O O . GLY A 1 97 ? -10.207 -8.243 3.380 1.00 97.94 97 GLY A O 1
ATOM 790 N N . SER A 1 98 ? -9.311 -7.833 5.396 1.00 97.94 98 SER A N 1
ATOM 791 C CA . SER A 1 98 ? -7.960 -7.577 4.869 1.00 97.94 98 SER A CA 1
ATOM 792 C C . SER A 1 98 ? -7.353 -8.805 4.204 1.00 97.94 98 SER A C 1
ATOM 794 O O . SER A 1 98 ? -6.670 -8.673 3.189 1.00 97.94 98 SER A O 1
ATOM 796 N N . ARG A 1 99 ? -7.613 -10.003 4.739 1.00 97.50 99 ARG A N 1
ATOM 797 C CA . ARG A 1 99 ? -7.121 -11.256 4.162 1.00 97.50 99 ARG A CA 1
ATOM 798 C C . ARG A 1 99 ? -7.769 -11.552 2.813 1.00 97.50 99 ARG A C 1
ATOM 800 O O . ARG A 1 99 ? -7.055 -11.860 1.858 1.00 97.50 99 ARG A O 1
ATOM 807 N N . VAL A 1 100 ? -9.095 -11.448 2.735 1.00 98.50 100 VAL A N 1
ATOM 808 C CA . VAL A 1 100 ? -9.842 -11.653 1.484 1.00 98.50 100 VAL A CA 1
ATOM 809 C C . VAL A 1 100 ? -9.419 -10.611 0.452 1.00 98.50 100 VAL A C 1
ATOM 811 O O . VAL A 1 100 ? -8.952 -10.970 -0.625 1.00 98.50 100 VAL A O 1
ATOM 814 N N . TRP A 1 101 ? -9.452 -9.330 0.830 1.00 98.38 101 TRP A N 1
ATOM 815 C CA . TRP A 1 101 ? -9.047 -8.223 -0.035 1.00 98.38 101 TRP A CA 1
ATOM 816 C C . TRP A 1 101 ? -7.626 -8.391 -0.580 1.00 98.38 101 TRP A C 1
ATOM 818 O O . TRP A 1 101 ? -7.407 -8.217 -1.778 1.00 98.38 101 TRP A O 1
ATOM 828 N N . PHE A 1 102 ? -6.656 -8.742 0.271 1.00 98.38 102 PHE A N 1
ATOM 829 C CA . PHE A 1 102 ? -5.279 -8.906 -0.184 1.00 98.38 102 PHE A CA 1
ATOM 830 C C . PHE A 1 102 ? -5.133 -10.111 -1.115 1.00 98.38 102 PHE A C 1
ATOM 832 O O . PHE A 1 102 ? -4.385 -10.036 -2.083 1.00 98.38 102 PHE A O 1
ATOM 839 N N . THR A 1 103 ? -5.861 -11.201 -0.858 1.00 98.44 103 THR A N 1
ATOM 840 C CA . THR A 1 103 ? -5.859 -12.385 -1.731 1.00 98.44 103 THR A CA 1
ATOM 841 C C . THR A 1 103 ? -6.370 -12.034 -3.128 1.00 98.44 103 THR A C 1
ATOM 843 O O . THR A 1 103 ? -5.739 -12.400 -4.120 1.00 98.44 103 THR A O 1
ATOM 846 N N . ASP A 1 104 ? -7.456 -11.267 -3.218 1.00 98.50 104 ASP A N 1
ATOM 847 C CA . ASP A 1 104 ? -8.007 -10.825 -4.501 1.00 98.50 104 ASP A CA 1
ATOM 848 C C . ASP A 1 104 ? -7.075 -9.837 -5.209 1.00 98.50 104 ASP A C 1
ATOM 850 O O . ASP A 1 104 ? -6.760 -10.012 -6.388 1.00 98.50 104 ASP A O 1
ATOM 854 N N . LEU A 1 105 ? -6.565 -8.835 -4.485 1.00 98.31 105 LEU A N 1
ATOM 855 C CA . LEU A 1 105 ? -5.579 -7.891 -5.014 1.00 98.31 105 LEU A CA 1
ATOM 856 C C . LEU A 1 105 ? -4.352 -8.632 -5.565 1.00 98.31 105 LEU A C 1
ATOM 858 O O . LEU A 1 105 ? -3.866 -8.321 -6.654 1.00 98.31 105 LEU A O 1
ATOM 862 N N . TRP A 1 106 ? -3.859 -9.621 -4.822 1.00 98.19 106 TRP A N 1
ATOM 863 C CA . TRP A 1 106 ? -2.705 -10.421 -5.201 1.00 98.19 106 TRP A CA 1
ATOM 864 C C . TRP A 1 106 ? -2.958 -11.208 -6.486 1.00 98.19 106 TRP A C 1
ATOM 866 O O . TRP A 1 106 ? -2.200 -11.072 -7.446 1.00 98.19 106 TRP A O 1
ATOM 876 N N . ASN A 1 107 ? -4.042 -11.979 -6.527 1.00 98.31 107 ASN A N 1
ATOM 877 C CA . ASN A 1 107 ? -4.319 -12.896 -7.631 1.00 98.31 107 ASN A CA 1
ATOM 878 C C . ASN A 1 107 ? -4.744 -12.181 -8.915 1.00 98.31 107 ASN A C 1
ATOM 880 O O . ASN A 1 107 ? -4.352 -12.600 -10.002 1.00 98.31 107 ASN A O 1
ATOM 884 N N . TYR A 1 108 ? -5.532 -11.113 -8.801 1.00 97.94 108 TYR A N 1
ATOM 885 C CA . TYR A 1 108 ? -6.153 -10.481 -9.966 1.00 97.94 108 TYR A CA 1
ATOM 886 C C . TYR A 1 108 ? -5.454 -9.205 -10.427 1.00 97.94 108 TYR A C 1
ATOM 888 O O . TYR A 1 108 ? -5.702 -8.759 -11.542 1.00 97.94 108 TYR A O 1
ATOM 896 N N . SER A 1 109 ? -4.603 -8.590 -9.600 1.00 96.69 109 SER A N 1
ATOM 897 C CA . SER A 1 109 ? -3.895 -7.355 -9.971 1.00 96.69 109 SER A CA 1
ATOM 898 C C . SER A 1 109 ? -2.379 -7.484 -9.866 1.00 96.69 109 SER A C 1
ATOM 900 O O . SER A 1 109 ? -1.687 -7.183 -10.834 1.00 96.69 109 SER A O 1
ATOM 902 N N . LEU A 1 110 ? -1.845 -7.940 -8.726 1.00 97.12 110 LEU A N 1
ATOM 903 C CA . LEU A 1 110 ? -0.396 -7.922 -8.496 1.00 97.12 110 LEU A CA 1
ATOM 904 C C . LEU A 1 110 ? 0.335 -9.004 -9.293 1.00 97.12 110 LEU A C 1
ATOM 906 O O . LEU A 1 110 ? 1.243 -8.660 -10.041 1.00 97.12 110 LEU A O 1
ATOM 910 N N . ILE A 1 111 ? -0.057 -10.281 -9.187 1.00 96.94 111 ILE A N 1
ATOM 911 C CA . ILE A 1 111 ? 0.598 -11.363 -9.944 1.00 96.94 111 ILE A CA 1
ATOM 912 C C . ILE A 1 111 ? 0.604 -11.065 -11.453 1.00 96.94 111 ILE A C 1
ATOM 914 O O . ILE A 1 111 ? 1.690 -11.098 -12.033 1.00 96.94 111 ILE A O 1
ATOM 918 N N . PRO A 1 112 ? -0.540 -10.762 -12.107 1.00 96.69 112 PRO A N 1
ATOM 919 C CA . PRO A 1 112 ? -0.550 -10.549 -13.552 1.00 96.69 112 PRO A CA 1
ATOM 920 C C . PRO A 1 112 ? 0.361 -9.393 -13.975 1.00 96.69 112 PRO A C 1
ATOM 922 O O . PRO A 1 112 ? 1.100 -9.522 -14.946 1.00 96.69 112 PRO A O 1
ATOM 925 N N . TYR A 1 113 ? 0.357 -8.297 -13.210 1.00 95.75 113 TYR A N 1
ATOM 926 C CA . TYR A 1 113 ? 1.208 -7.142 -13.481 1.00 95.75 113 TYR A CA 1
ATOM 927 C C . TYR A 1 113 ? 2.698 -7.466 -13.335 1.00 95.75 113 TYR A C 1
ATOM 929 O O . TYR A 1 113 ? 3.489 -7.118 -14.205 1.00 95.75 113 TYR A O 1
ATOM 937 N N . LEU A 1 114 ? 3.085 -8.159 -12.258 1.00 94.94 114 LEU A N 1
ATOM 938 C CA . LEU A 1 114 ? 4.480 -8.540 -12.015 1.00 94.94 114 LEU A CA 1
ATOM 939 C C . LEU A 1 114 ? 5.011 -9.462 -13.117 1.00 94.94 114 LEU A C 1
ATOM 941 O O . LEU A 1 114 ? 6.133 -9.274 -13.578 1.00 94.94 114 LEU A O 1
ATOM 945 N N . LEU A 1 115 ? 4.212 -10.445 -13.543 1.00 93.94 115 LEU A N 1
ATOM 946 C CA . LEU A 1 115 ? 4.596 -11.361 -14.619 1.00 93.94 115 LEU A CA 1
ATOM 947 C C . LEU A 1 115 ? 4.807 -10.620 -15.939 1.00 93.94 115 LEU A C 1
ATOM 949 O O . LEU A 1 115 ? 5.784 -10.888 -16.636 1.00 93.94 115 LEU A O 1
ATOM 953 N N . GLU A 1 116 ? 3.916 -9.685 -16.265 1.00 93.69 116 GLU A N 1
ATOM 954 C CA . GLU A 1 116 ? 4.017 -8.907 -17.496 1.00 93.69 116 GLU A CA 1
ATOM 955 C C . GLU A 1 116 ? 5.216 -7.951 -17.467 1.00 93.69 116 GLU A C 1
ATOM 957 O O . GLU A 1 116 ? 6.020 -7.963 -18.394 1.00 93.69 116 GLU A O 1
ATOM 962 N N . ALA A 1 117 ? 5.413 -7.217 -16.369 1.00 91.50 117 ALA A N 1
ATOM 963 C CA . ALA A 1 117 ? 6.537 -6.293 -16.217 1.00 91.50 117 ALA A CA 1
ATOM 964 C C . ALA A 1 117 ? 7.901 -6.999 -16.323 1.00 91.50 117 ALA A C 1
ATOM 966 O O . ALA A 1 117 ? 8.818 -6.501 -16.977 1.00 91.50 117 ALA A O 1
ATOM 967 N N . VAL A 1 118 ? 8.035 -8.187 -15.723 1.00 89.06 118 VAL A N 1
ATOM 968 C CA . VAL A 1 118 ? 9.261 -8.995 -15.836 1.00 89.06 118 VAL A CA 1
ATOM 969 C C . VAL A 1 118 ? 9.448 -9.510 -17.259 1.00 89.06 118 VAL A C 1
ATOM 971 O O . VAL A 1 118 ? 10.568 -9.512 -17.763 1.00 89.06 118 VAL A O 1
ATOM 974 N N . ARG A 1 119 ? 8.371 -9.943 -17.922 1.00 89.31 119 ARG A N 1
ATOM 975 C CA . ARG A 1 119 ? 8.433 -10.414 -19.309 1.00 89.31 119 ARG A CA 1
ATOM 976 C C . ARG A 1 119 ? 8.908 -9.313 -20.254 1.00 89.31 119 ARG A C 1
ATOM 978 O O . ARG A 1 119 ? 9.761 -9.592 -21.090 1.00 89.31 119 ARG A O 1
ATOM 985 N N . GLU A 1 120 ? 8.384 -8.099 -20.110 1.00 86.94 120 GLU A N 1
ATOM 986 C CA . GLU A 1 120 ? 8.810 -6.932 -20.893 1.00 86.94 120 GLU A CA 1
ATOM 987 C C . GLU A 1 120 ? 10.238 -6.494 -20.543 1.00 86.94 120 GLU A C 1
ATOM 989 O O . GLU A 1 120 ? 10.996 -6.136 -21.434 1.00 86.94 120 GLU A O 1
ATOM 994 N N . GLY A 1 121 ? 10.642 -6.571 -19.270 1.00 80.31 121 GLY A N 1
ATOM 995 C CA . GLY A 1 121 ? 11.997 -6.204 -18.833 1.00 80.31 121 GLY A CA 1
ATOM 996 C C . GLY A 1 121 ? 13.113 -7.143 -19.312 1.00 80.31 121 GLY A C 1
ATOM 997 O O . GLY A 1 121 ? 14.283 -6.771 -19.269 1.00 80.31 121 GLY A O 1
ATOM 998 N N . LEU A 1 122 ? 12.768 -8.352 -19.765 1.00 71.75 122 LEU A N 1
ATOM 999 C CA . LEU A 1 122 ? 13.707 -9.316 -20.350 1.00 71.75 122 LEU A CA 1
ATOM 1000 C C . LEU A 1 122 ? 13.915 -9.136 -21.866 1.00 71.75 122 LEU A C 1
ATOM 1002 O O . LEU A 1 122 ? 14.795 -9.803 -22.417 1.00 71.75 122 LEU A O 1
ATOM 1006 N N . GLN A 1 123 ? 13.095 -8.319 -22.538 1.00 66.00 123 GLN A N 1
ATOM 1007 C CA . GLN A 1 123 ? 13.167 -8.058 -23.985 1.00 66.00 123 GLN A CA 1
ATOM 1008 C C . GLN A 1 123 ? 14.112 -6.899 -24.305 1.00 66.00 123 GLN A C 1
ATOM 1010 O O . GLN A 1 123 ? 14.793 -7.003 -25.352 1.00 66.00 123 GLN A O 1
#

pLDDT: mean 86.39, std 16.31, range [30.39, 98.5]

Secondary structure (DSSP, 8-state):
------------S-TT-------TTSTTHHHHHHHHHHHHHHHHHHHHT---HHHHHHHHHHHHHHHHHHHHHHHHS-GGGPPPGGGGTT--SSHHHHHHHHHHHIIIIIHHHHHHHHHHHT-

Sequence (123 aa):
MNQAVSSSANLELHHNFRWVLCANHTEPVKGFLGRYLRRKLIETEIDRNMRNSDLLKIIDWIPKVWQHLNGFLETHSSSDVTIGPRLFLSCPLDVDGSRVWFTDLWNYSLIPYLLEAVREGLQ

Organism: Chiloscyllium punctatum (NCBI:txid137246)

Radius of gyration: 18.0 Å; chains: 1; bounding box: 40×46×46 Å